Protein AF-A0A8S3A4M2-F1 (afdb_monomer)

Structure (mmCIF, N/CA/C/O backbone):
data_AF-A0A8S3A4M2-F1
#
_entry.id   AF-A0A8S3A4M2-F1
#
loop_
_atom_site.group_PDB
_atom_site.id
_atom_site.type_symbol
_atom_site.label_atom_id
_atom_site.label_alt_id
_atom_site.label_comp_id
_atom_site.label_asym_id
_atom_site.label_entity_id
_atom_site.label_seq_id
_atom_site.pdbx_PDB_ins_code
_atom_site.Cartn_x
_atom_site.Cartn_y
_atom_site.Cartn_z
_atom_site.occupancy
_atom_site.B_iso_or_equiv
_atom_site.auth_seq_id
_atom_site.auth_comp_id
_atom_site.auth_asym_id
_atom_site.auth_atom_id
_atom_site.pdbx_PDB_model_num
ATOM 1 N N . ASP A 1 1 ? 21.935 4.651 -3.239 1.00 84.25 1 ASP A N 1
ATOM 2 C CA . ASP A 1 1 ? 20.757 4.829 -4.111 1.00 84.25 1 ASP A CA 1
ATOM 3 C C . ASP A 1 1 ? 19.540 4.130 -3.530 1.00 84.25 1 ASP A C 1
ATOM 5 O O . ASP A 1 1 ? 19.714 3.209 -2.740 1.00 84.25 1 ASP A O 1
ATOM 9 N N . MET A 1 2 ? 18.339 4.619 -3.847 1.00 94.00 2 MET A N 1
ATOM 10 C CA . MET A 1 2 ? 17.052 4.121 -3.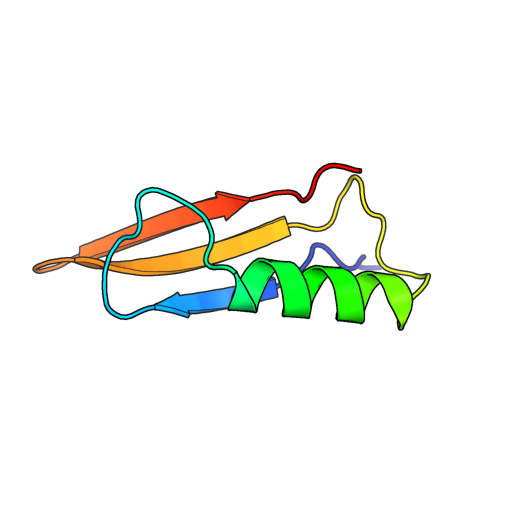328 1.00 94.00 2 MET A CA 1
ATOM 11 C C . MET A 1 2 ? 16.229 3.460 -4.449 1.00 94.00 2 MET A C 1
ATOM 13 O O . MET A 1 2 ? 16.450 3.764 -5.620 1.00 94.00 2 MET A O 1
ATOM 17 N N . GLU A 1 3 ? 15.271 2.595 -4.096 1.00 95.31 3 GLU A N 1
ATOM 18 C CA . GLU A 1 3 ? 14.344 1.926 -5.029 1.00 95.31 3 GLU A CA 1
ATOM 19 C C . GLU A 1 3 ? 12.868 2.213 -4.665 1.00 95.31 3 GLU A C 1
ATOM 21 O O . GLU A 1 3 ? 12.577 2.511 -3.502 1.00 95.31 3 GLU A O 1
ATOM 26 N N . PRO A 1 4 ? 11.921 2.161 -5.623 1.00 96.69 4 PRO A N 1
ATOM 27 C CA . PRO A 1 4 ? 10.503 2.351 -5.326 1.00 96.69 4 PRO A CA 1
ATOM 28 C C . PRO A 1 4 ? 9.923 1.125 -4.605 1.00 96.69 4 PRO A C 1
ATOM 30 O O . PRO A 1 4 ? 9.939 0.019 -5.135 1.00 96.69 4 PRO A O 1
ATOM 33 N N . LEU A 1 5 ? 9.358 1.339 -3.413 1.00 97.56 5 LEU A N 1
ATOM 34 C CA . LEU A 1 5 ? 8.749 0.283 -2.583 1.00 97.56 5 LEU A CA 1
ATOM 35 C C . LEU A 1 5 ? 7.221 0.375 -2.498 1.00 97.56 5 LEU A C 1
ATOM 37 O O . LEU A 1 5 ? 6.591 -0.350 -1.732 1.00 97.56 5 LEU A O 1
ATOM 41 N N . GLY A 1 6 ? 6.605 1.244 -3.297 1.00 97.38 6 GLY A N 1
ATOM 42 C CA . GLY A 1 6 ? 5.164 1.435 -3.304 1.00 97.38 6 GLY A CA 1
ATOM 43 C C . GLY 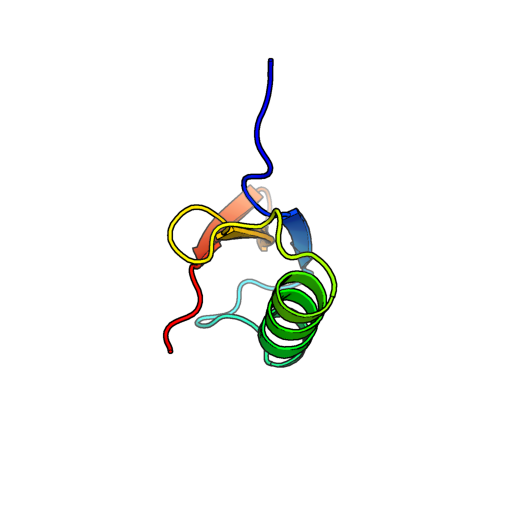A 1 6 ? 4.729 2.768 -2.708 1.00 97.38 6 GLY A C 1
ATOM 44 O O . GLY A 1 6 ? 5.414 3.779 -2.865 1.00 97.38 6 GLY A O 1
ATOM 45 N N . TRP A 1 7 ? 3.568 2.783 -2.057 1.00 98.31 7 TRP A N 1
ATOM 46 C CA . TRP A 1 7 ? 2.977 4.006 -1.513 1.00 98.31 7 TRP A CA 1
ATOM 47 C C . TRP A 1 7 ? 2.194 3.755 -0.222 1.00 98.31 7 TRP A C 1
ATOM 49 O O . TRP A 1 7 ? 1.823 2.629 0.107 1.00 98.31 7 TRP A O 1
ATOM 59 N N . ILE A 1 8 ? 1.965 4.834 0.523 1.00 98.50 8 ILE A N 1
ATOM 60 C CA . ILE A 1 8 ? 1.256 4.847 1.802 1.00 98.50 8 ILE A CA 1
ATOM 61 C C . ILE A 1 8 ? 0.180 5.928 1.769 1.00 98.50 8 ILE A C 1
ATOM 63 O O . ILE A 1 8 ? 0.418 7.019 1.248 1.00 98.50 8 ILE A O 1
ATOM 67 N N . HIS A 1 9 ? -0.996 5.639 2.322 1.00 98.50 9 HIS A N 1
ATOM 68 C CA . HIS A 1 9 ? -2.083 6.611 2.426 1.00 98.50 9 HIS A CA 1
ATOM 69 C C . HIS A 1 9 ? -2.914 6.409 3.689 1.00 98.50 9 HIS A C 1
ATOM 71 O O . HIS A 1 9 ? -2.897 5.348 4.311 1.00 98.50 9 HIS A O 1
ATOM 77 N N . THR A 1 10 ? -3.661 7.442 4.067 1.00 98.12 10 THR A N 1
ATOM 78 C CA . THR A 1 10 ? -4.652 7.365 5.138 1.00 98.12 10 THR A CA 1
ATOM 79 C C . THR A 1 10 ? -5.996 6.856 4.621 1.00 98.12 10 THR A C 1
ATOM 81 O O . THR A 1 10 ? -6.352 7.063 3.458 1.00 98.12 10 THR A O 1
ATOM 84 N N . GLN A 1 11 ? -6.755 6.202 5.499 1.00 97.31 11 GLN A N 1
ATOM 85 C CA . GLN A 1 11 ? -8.162 5.862 5.295 1.00 97.31 11 GLN A CA 1
ATOM 86 C C . GLN A 1 11 ? -8.953 6.081 6.592 1.00 97.31 11 GLN A C 1
ATOM 88 O O . GLN A 1 11 ? -8.387 6.026 7.686 1.00 97.31 11 GLN A O 1
ATOM 93 N N . LEU A 1 12 ? -10.248 6.379 6.467 1.00 94.25 12 LEU A N 1
ATOM 94 C CA . LEU A 1 12 ? -11.094 6.745 7.609 1.00 94.25 12 LEU A CA 1
ATOM 95 C C . LEU A 1 12 ? -11.342 5.566 8.548 1.00 94.25 12 LEU A C 1
ATOM 97 O O . LEU A 1 12 ? -11.122 5.702 9.744 1.00 94.25 12 LEU A O 1
ATOM 101 N N . ASP A 1 13 ? -11.741 4.426 7.991 1.00 92.75 13 ASP A N 1
ATOM 102 C CA . ASP A 1 13 ? -12.085 3.225 8.744 1.00 92.75 13 ASP A CA 1
ATOM 103 C C . ASP A 1 13 ? -11.129 2.079 8.414 1.00 92.75 13 ASP A C 1
ATOM 105 O O . ASP A 1 13 ? -10.591 1.982 7.308 1.00 92.75 13 ASP A O 1
ATOM 109 N N . GLU A 1 14 ? -10.935 1.172 9.369 1.00 94.62 14 GLU A N 1
ATOM 110 C CA . GLU A 1 14 ? -10.187 -0.054 9.125 1.00 94.62 14 GLU A CA 1
ATOM 111 C C . GLU A 1 14 ? -11.012 -1.029 8.278 1.00 94.62 14 GLU A C 1
ATOM 113 O O . GLU A 1 14 ? -12.012 -1.590 8.725 1.00 94.62 14 GLU A O 1
ATOM 118 N N . LEU A 1 15 ? -10.556 -1.272 7.050 1.00 95.50 15 LEU A N 1
ATOM 119 C CA . LEU A 1 15 ? -11.171 -2.254 6.166 1.00 95.50 15 LEU A CA 1
ATOM 120 C C . LEU A 1 15 ? -10.594 -3.665 6.398 1.00 95.50 15 LEU A C 1
ATOM 122 O O . LEU A 1 15 ? -9.399 -3.819 6.698 1.00 95.50 15 LEU A O 1
ATOM 126 N N . PRO A 1 16 ? -11.413 -4.724 6.233 1.00 96.00 16 PRO A N 1
ATOM 127 C CA . PRO A 1 16 ? -10.941 -6.108 6.303 1.00 96.00 16 PRO A CA 1
ATOM 128 C C . PRO A 1 16 ? -10.081 -6.497 5.091 1.00 96.00 16 PRO A C 1
ATOM 130 O O . PRO A 1 16 ? -9.326 -7.461 5.161 1.00 96.00 16 PRO A O 1
ATOM 133 N N . GLN A 1 17 ? -10.185 -5.744 3.995 1.00 96.50 17 GLN A N 1
ATOM 134 C CA . GLN A 1 17 ? -9.475 -5.961 2.740 1.00 96.50 17 GLN A CA 1
ATOM 135 C C . GLN A 1 17 ? -9.032 -4.628 2.137 1.00 96.50 17 GLN A C 1
ATOM 137 O O . GLN A 1 17 ? -9.574 -3.574 2.471 1.00 96.50 17 GLN A O 1
ATOM 142 N N . LEU A 1 18 ? -8.085 -4.693 1.205 1.00 97.56 18 LEU A N 1
ATOM 143 C CA . LEU A 1 18 ? -7.677 -3.549 0.399 1.00 97.56 18 LEU A CA 1
ATOM 144 C C . LEU A 1 18 ? -8.859 -3.014 -0.428 1.00 97.56 18 LEU A C 1
ATOM 146 O O . LEU A 1 18 ? -9.660 -3.794 -0.958 1.00 97.56 18 LEU A O 1
ATOM 150 N N . SER A 1 19 ? -8.976 -1.689 -0.548 1.00 97.88 19 SER A N 1
ATOM 151 C CA . SER A 1 19 ? -10.076 -1.092 -1.302 1.00 97.88 19 SER A CA 1
ATOM 152 C C . SER A 1 19 ? -9.906 -1.329 -2.817 1.00 97.88 19 SER A C 1
ATOM 154 O O . SER A 1 19 ? -8.781 -1.357 -3.327 1.00 97.88 19 SER A O 1
ATOM 156 N N . PRO A 1 20 ? -11.003 -1.452 -3.589 1.00 97.56 20 PRO A N 1
ATOM 157 C CA . PRO A 1 20 ? -10.922 -1.548 -5.050 1.00 97.56 20 PRO A CA 1
ATOM 158 C C . PRO A 1 20 ? -10.228 -0.344 -5.703 1.00 97.56 20 PRO A C 1
ATOM 160 O O . PRO A 1 20 ? -9.591 -0.480 -6.752 1.00 97.56 20 PRO A O 1
ATOM 163 N N . GLN A 1 21 ? -10.331 0.833 -5.077 1.00 97.69 21 GLN A N 1
ATOM 164 C CA . GLN A 1 21 ? -9.654 2.045 -5.527 1.00 97.69 21 GLN A CA 1
ATOM 165 C C . GLN A 1 21 ? -8.134 1.903 -5.408 1.00 97.69 21 GLN A C 1
ATOM 167 O O . GLN A 1 21 ? -7.423 2.240 -6.357 1.00 97.69 21 GLN A O 1
ATOM 172 N N . ASP A 1 22 ? -7.640 1.362 -4.296 1.00 97.94 22 ASP A N 1
ATOM 173 C CA . ASP A 1 22 ? -6.203 1.169 -4.085 1.00 97.94 22 ASP A CA 1
ATOM 174 C C . ASP A 1 22 ? -5.648 0.104 -5.031 1.00 97.94 22 ASP A C 1
ATOM 176 O O . ASP A 1 22 ? -4.580 0.301 -5.611 1.00 97.94 22 ASP A O 1
ATOM 180 N N . ILE A 1 23 ? -6.408 -0.975 -5.269 1.00 97.75 23 ILE A N 1
ATOM 181 C CA . ILE A 1 23 ? -6.060 -2.005 -6.262 1.00 97.75 23 ILE A CA 1
ATOM 182 C C . ILE A 1 23 ? -5.897 -1.368 -7.643 1.00 97.75 23 ILE A C 1
ATOM 184 O O . ILE A 1 23 ? -4.860 -1.527 -8.286 1.00 97.75 23 ILE A O 1
ATOM 188 N N . THR A 1 24 ? -6.900 -0.607 -8.085 1.00 98.00 24 THR A N 1
ATOM 189 C CA . THR A 1 24 ? -6.891 0.031 -9.410 1.00 98.00 24 THR A CA 1
ATOM 190 C C . THR A 1 24 ? -5.757 1.048 -9.530 1.00 98.00 24 THR A C 1
ATOM 192 O O . THR A 1 24 ? -5.064 1.095 -10.546 1.00 98.00 24 THR A O 1
ATOM 195 N N . THR A 1 25 ? -5.538 1.843 -8.482 1.00 98.12 25 THR A N 1
ATOM 196 C CA . THR A 1 25 ? -4.487 2.866 -8.445 1.00 98.12 25 THR A CA 1
ATOM 197 C C . THR A 1 25 ? -3.104 2.232 -8.519 1.00 98.12 25 THR A C 1
ATOM 199 O O . THR A 1 25 ? -2.295 2.625 -9.356 1.00 98.12 25 THR A O 1
ATOM 202 N N . HIS A 1 26 ? -2.837 1.220 -7.693 1.00 97.56 26 HIS A N 1
ATOM 203 C CA . HIS A 1 26 ? -1.542 0.548 -7.673 1.00 97.56 26 HIS A CA 1
ATOM 204 C C . HIS A 1 26 ? -1.285 -0.212 -8.982 1.00 97.56 26 HIS A C 1
ATOM 206 O O . HIS A 1 26 ? -0.210 -0.061 -9.558 1.00 97.56 26 HIS A O 1
ATOM 212 N N . ALA A 1 27 ? -2.286 -0.916 -9.527 1.00 96.75 27 ALA A N 1
ATOM 213 C CA . ALA A 1 27 ? -2.173 -1.583 -10.826 1.00 96.75 27 ALA A CA 1
ATOM 214 C C . ALA A 1 27 ? -1.867 -0.595 -11.964 1.00 96.75 27 ALA A C 1
ATOM 216 O O . ALA A 1 27 ? -1.008 -0.865 -12.804 1.00 96.75 27 ALA A O 1
ATOM 217 N N . LYS A 1 28 ? -2.522 0.574 -11.971 1.00 96.94 28 LYS A N 1
ATOM 218 C CA . LYS A 1 28 ? -2.252 1.627 -12.957 1.00 96.94 28 LYS A CA 1
ATOM 219 C C . LYS A 1 28 ? -0.832 2.180 -12.826 1.00 96.94 28 LYS A C 1
ATOM 221 O O . LYS A 1 28 ? -0.135 2.276 -13.827 1.00 96.94 28 LYS A O 1
ATOM 226 N N . ILE A 1 29 ? -0.376 2.482 -11.608 1.00 96.19 29 ILE A N 1
ATOM 227 C CA . ILE A 1 29 ? 0.996 2.961 -11.368 1.00 96.19 29 ILE A CA 1
ATOM 228 C C . ILE A 1 29 ? 2.021 1.930 -11.858 1.00 96.19 29 ILE A C 1
ATOM 230 O O . ILE A 1 29 ? 2.958 2.294 -12.560 1.00 96.19 29 ILE A O 1
ATOM 234 N N . MET A 1 30 ? 1.831 0.645 -11.548 1.00 95.00 30 MET A N 1
ATOM 235 C CA . MET A 1 30 ? 2.731 -0.424 -12.003 1.00 95.00 30 MET A CA 1
ATOM 236 C C . MET A 1 30 ? 2.737 -0.587 -13.526 1.00 95.00 30 MET A C 1
ATOM 238 O O . MET A 1 30 ? 3.751 -0.976 -14.101 1.00 95.00 30 MET A O 1
ATOM 242 N N . ASN A 1 31 ? 1.604 -0.328 -14.183 1.00 95.19 31 ASN A N 1
ATOM 243 C CA . ASN A 1 31 ? 1.513 -0.341 -15.638 1.00 95.19 31 ASN A CA 1
ATOM 244 C C . ASN A 1 31 ? 2.248 0.853 -16.264 1.00 95.19 31 ASN A C 1
ATOM 246 O O . ASN A 1 31 ? 2.948 0.692 -17.261 1.00 95.19 31 ASN A O 1
ATOM 250 N N . ASP A 1 32 ? 2.104 2.034 -15.665 1.00 97.00 32 ASP A N 1
ATOM 251 C CA . ASP A 1 32 ? 2.642 3.286 -16.200 1.00 97.00 32 ASP A CA 1
ATOM 252 C C . ASP A 1 32 ? 4.136 3.481 -15.847 1.00 97.00 32 ASP A C 1
ATOM 254 O O . ASP A 1 32 ? 4.846 4.227 -16.525 1.00 97.00 32 ASP A O 1
ATOM 258 N N . HIS A 1 33 ? 4.647 2.782 -14.824 1.00 94.69 33 HIS A N 1
ATOM 259 C CA . HIS A 1 33 ? 6.024 2.897 -14.335 1.00 94.69 33 HIS A CA 1
ATOM 260 C C . HIS A 1 33 ? 6.744 1.541 -14.272 1.00 94.69 33 HIS A C 1
ATOM 262 O O . HIS A 1 33 ? 6.741 0.862 -13.249 1.00 94.69 33 HIS A O 1
ATOM 268 N N . ALA A 1 34 ? 7.481 1.191 -15.331 1.00 91.06 34 ALA A N 1
ATOM 269 C CA . ALA A 1 34 ? 8.236 -0.069 -15.410 1.00 91.06 34 ALA A CA 1
ATOM 270 C C . ALA A 1 34 ? 9.341 -0.242 -14.341 1.00 91.06 34 ALA A C 1
ATOM 272 O O . ALA A 1 34 ? 9.834 -1.350 -14.150 1.00 91.06 34 ALA A O 1
ATOM 273 N N . SER A 1 35 ? 9.749 0.830 -13.652 1.00 93.44 35 SER A N 1
ATOM 274 C CA . SER A 1 35 ? 10.712 0.769 -12.542 1.00 93.44 35 SER A CA 1
ATOM 275 C C . SER A 1 35 ? 10.122 0.213 -11.242 1.00 93.44 35 SER A C 1
ATOM 277 O O . SER A 1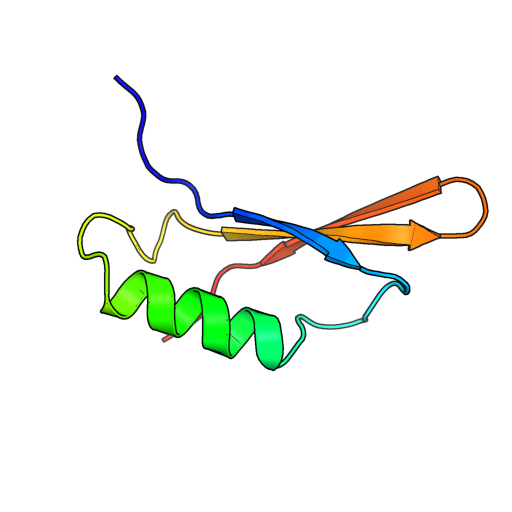 35 ? 10.876 -0.092 -10.320 1.00 93.44 35 SER A O 1
ATOM 279 N N . TRP A 1 36 ? 8.795 0.102 -11.147 1.00 94.56 36 TRP A N 1
ATOM 280 C CA . TRP A 1 36 ? 8.101 -0.454 -9.992 1.00 94.56 36 TRP A CA 1
ATOM 281 C C . TRP A 1 36 ? 8.054 -1.979 -10.105 1.00 94.56 36 TRP A C 1
ATOM 283 O O . TRP A 1 36 ? 7.283 -2.543 -10.882 1.00 94.56 36 TRP A O 1
ATOM 293 N N . ASP A 1 37 ? 8.908 -2.646 -9.331 1.00 92.81 37 ASP A N 1
ATOM 294 C CA . ASP A 1 37 ? 8.954 -4.105 -9.266 1.00 92.81 37 ASP A CA 1
ATOM 295 C C . ASP A 1 37 ? 7.727 -4.645 -8.522 1.00 92.81 37 ASP A C 1
ATOM 297 O O . ASP A 1 37 ? 7.537 -4.389 -7.331 1.00 92.81 37 ASP A O 1
ATOM 301 N N . ARG A 1 38 ? 6.918 -5.444 -9.225 1.00 88.44 38 ARG A N 1
ATOM 302 C CA . ARG A 1 38 ? 5.661 -6.013 -8.718 1.00 88.44 38 ARG A CA 1
ATOM 303 C C . ARG A 1 38 ? 5.838 -6.885 -7.481 1.00 88.44 38 ARG A C 1
ATOM 305 O O . ARG A 1 38 ? 4.901 -7.029 -6.700 1.00 88.44 38 ARG A O 1
ATOM 312 N N . GLU A 1 39 ? 7.025 -7.457 -7.299 1.00 92.94 39 GLU A N 1
ATOM 313 C CA . GLU A 1 39 ? 7.326 -8.298 -6.143 1.00 92.94 39 GLU A CA 1
ATOM 314 C C . GLU A 1 39 ? 7.812 -7.497 -4.931 1.00 92.94 39 GLU A C 1
ATOM 316 O O . GLU A 1 39 ? 7.838 -8.030 -3.820 1.00 92.94 39 GLU A O 1
ATOM 321 N N . LYS A 1 40 ? 8.157 -6.216 -5.117 1.00 94.69 40 LYS A N 1
ATOM 322 C CA . LYS A 1 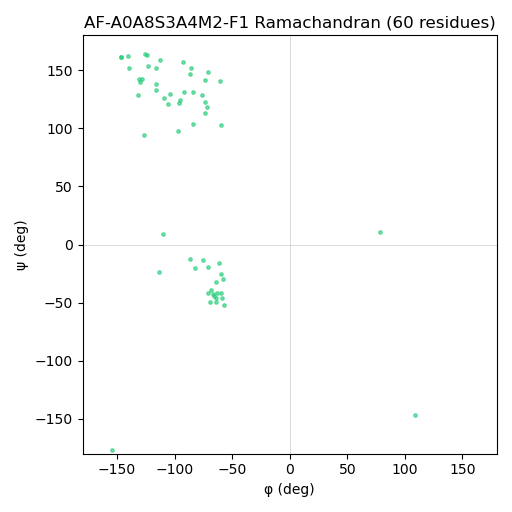40 ? 8.705 -5.349 -4.064 1.00 94.69 40 LYS A CA 1
ATOM 323 C C . LYS A 1 40 ? 7.792 -4.194 -3.673 1.00 94.69 40 LYS A C 1
ATOM 325 O O . LYS A 1 40 ? 7.926 -3.670 -2.569 1.00 94.69 40 LYS A O 1
ATOM 330 N N . THR A 1 41 ? 6.886 -3.775 -4.553 1.00 97.19 41 THR A N 1
ATOM 331 C CA . THR A 1 41 ? 6.006 -2.636 -4.290 1.00 97.19 41 THR A CA 1
ATOM 332 C C . THR A 1 41 ? 4.776 -3.042 -3.489 1.00 97.19 41 THR A C 1
ATOM 334 O O . THR A 1 41 ? 4.074 -3.984 -3.853 1.00 97.19 41 THR A O 1
ATOM 337 N N . ILE A 1 42 ? 4.486 -2.292 -2.424 1.00 98.25 42 ILE A N 1
ATOM 338 C CA . ILE A 1 42 ? 3.331 -2.523 -1.548 1.00 98.25 4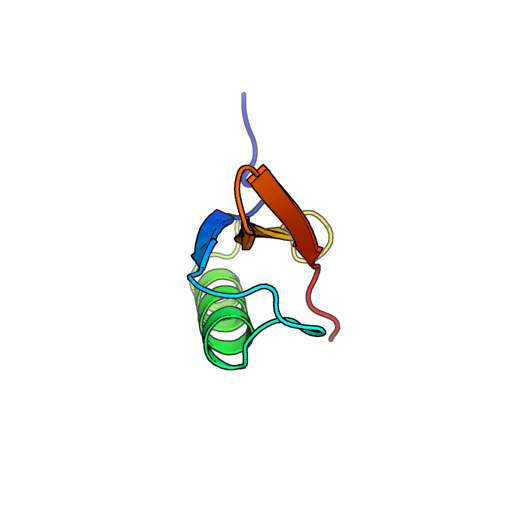2 ILE A CA 1
ATOM 339 C C . ILE A 1 42 ? 2.450 -1.280 -1.396 1.00 98.25 42 ILE A C 1
ATOM 341 O O . ILE A 1 42 ? 2.843 -0.154 -1.705 1.00 98.25 42 ILE A O 1
ATOM 345 N N . ILE A 1 43 ? 1.238 -1.487 -0.897 1.00 98.44 43 ILE A N 1
ATOM 346 C CA . ILE A 1 43 ? 0.333 -0.426 -0.456 1.00 98.44 43 ILE A CA 1
ATOM 347 C C . ILE A 1 43 ? 0.254 -0.508 1.059 1.00 98.44 43 ILE A C 1
ATOM 349 O O . ILE A 1 43 ? -0.064 -1.572 1.594 1.00 98.44 43 ILE A O 1
ATOM 353 N N . ILE A 1 44 ? 0.522 0.597 1.749 1.00 98.50 44 ILE A N 1
ATOM 354 C CA . ILE A 1 44 ? 0.307 0.698 3.192 1.00 98.50 44 ILE A CA 1
ATOM 355 C C . ILE A 1 44 ? -0.932 1.554 3.454 1.00 98.50 44 ILE A C 1
ATOM 357 O O . ILE A 1 44 ? -0.972 2.730 3.090 1.00 98.50 44 ILE A O 1
ATOM 361 N N . THR A 1 45 ? -1.924 0.971 4.123 1.00 98.50 45 THR A N 1
ATOM 362 C CA . THR A 1 45 ? -3.119 1.687 4.585 1.00 98.50 45 THR A CA 1
ATOM 363 C C . THR A 1 45 ? -2.931 2.104 6.043 1.00 98.50 45 THR A C 1
ATOM 365 O O . THR A 1 45 ? -2.756 1.241 6.909 1.00 98.50 45 THR A O 1
ATOM 368 N N . CYS A 1 46 ? -3.014 3.401 6.326 1.00 98.19 46 CYS A N 1
ATOM 369 C CA . CYS A 1 4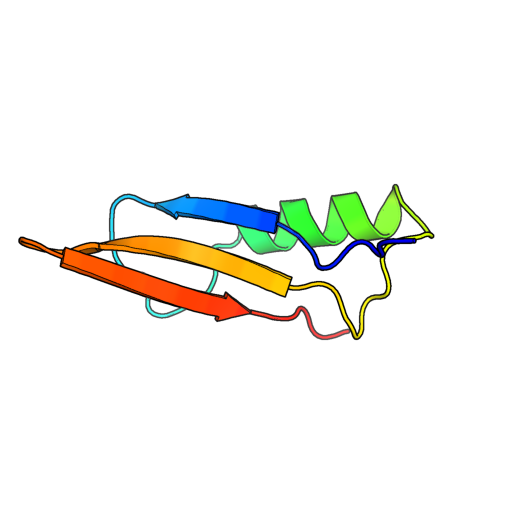6 ? -3.068 3.969 7.674 1.00 98.19 46 CYS A CA 1
ATOM 370 C C . CYS A 1 46 ? -4.530 4.240 8.041 1.00 98.19 46 CYS A C 1
ATOM 372 O O . CYS A 1 46 ? -5.088 5.265 7.650 1.00 98.19 46 CYS A O 1
ATOM 374 N N . SER A 1 47 ? -5.156 3.322 8.771 1.00 98.06 47 SER A N 1
ATOM 375 C CA . SER A 1 47 ? -6.569 3.439 9.154 1.00 98.06 47 SER A CA 1
ATOM 376 C C . SER A 1 47 ? -6.693 4.127 10.498 1.00 98.06 47 SER A C 1
ATOM 378 O O . SER A 1 47 ? -6.018 3.720 11.445 1.00 98.06 47 SER A O 1
ATOM 380 N N . PHE A 1 48 ? -7.565 5.122 10.606 1.00 96.88 48 PHE A N 1
ATOM 381 C CA . PHE A 1 48 ? -7.872 5.701 11.906 1.00 96.88 48 PHE A CA 1
ATOM 382 C C . PHE A 1 48 ? -8.789 4.768 12.697 1.00 96.88 48 PHE A C 1
ATOM 384 O O . PHE A 1 48 ? -9.824 4.309 12.224 1.00 96.88 48 PHE A O 1
ATOM 391 N N . THR A 1 49 ? -8.389 4.483 13.927 1.00 93.81 49 THR A N 1
ATOM 392 C CA . THR A 1 49 ? -9.173 3.726 14.904 1.00 93.81 49 THR A CA 1
ATOM 393 C C . THR A 1 49 ? -9.328 4.582 16.157 1.00 93.81 49 THR A C 1
ATOM 395 O O . THR A 1 49 ? -8.624 5.577 16.336 1.00 93.81 49 THR A O 1
ATOM 398 N N . SER A 1 50 ? -10.275 4.256 17.040 1.00 95.19 50 SER A N 1
ATOM 399 C CA . SER A 1 50 ? -10.549 5.089 18.221 1.00 95.19 50 SER A CA 1
ATOM 400 C C . SER A 1 50 ? -9.310 5.232 19.119 1.00 95.19 50 SER A C 1
ATOM 402 O O . SER A 1 50 ? -8.981 4.323 19.878 1.00 95.19 50 SER A O 1
ATOM 404 N N . GLY A 1 51 ? -8.643 6.390 19.050 1.00 95.12 51 GLY A N 1
ATOM 405 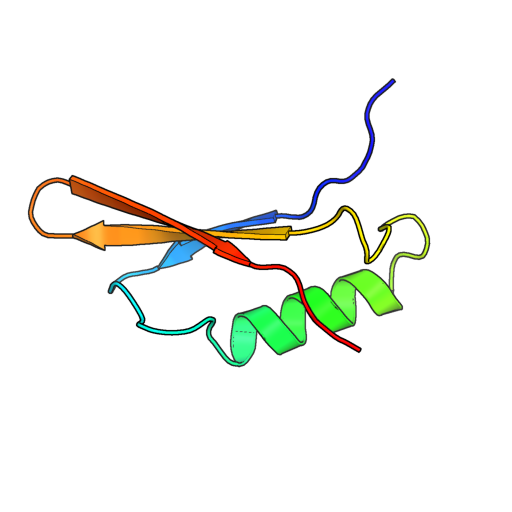C CA . GLY A 1 51 ? -7.439 6.706 19.826 1.00 95.12 51 GLY A CA 1
ATOM 406 C C . GLY A 1 51 ? -6.135 6.095 19.295 1.00 95.12 51 GLY A C 1
ATOM 407 O O . GLY A 1 51 ? -5.131 6.130 20.005 1.00 95.12 51 GLY A O 1
ATOM 408 N N . SER A 1 52 ? -6.124 5.530 18.084 1.00 96.75 52 SER A N 1
ATOM 409 C CA . SER A 1 52 ? -4.943 4.874 17.506 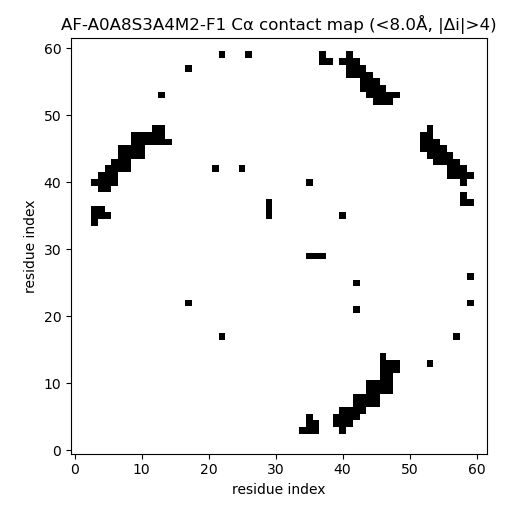1.00 96.75 52 SER A CA 1
ATOM 410 C C . SER A 1 52 ? -4.957 4.869 15.968 1.00 96.75 52 SER A C 1
ATOM 412 O O . SER A 1 52 ? -5.829 5.464 15.333 1.00 96.75 52 SER A O 1
ATOM 414 N N . VAL A 1 53 ? -3.948 4.231 15.365 1.00 97.31 53 VAL A N 1
ATOM 415 C CA . VAL A 1 53 ? -3.854 3.996 13.918 1.00 97.31 53 VAL A CA 1
ATOM 416 C C . VAL A 1 53 ? -3.510 2.527 13.675 1.00 97.31 53 VAL A C 1
ATOM 418 O O . VAL A 1 53 ? -2.526 2.029 14.225 1.00 97.31 53 VAL A O 1
ATOM 421 N N . SER A 1 54 ? -4.283 1.859 12.819 1.00 97.56 54 SER A N 1
ATOM 422 C CA . SER A 1 54 ? -4.001 0.505 12.327 1.00 97.56 54 SER A CA 1
ATOM 423 C C . SER A 1 54 ? -3.279 0.569 10.980 1.00 97.56 54 SER A C 1
ATOM 425 O O . SER A 1 54 ? -3.786 1.157 10.021 1.00 97.56 54 SER A O 1
ATOM 427 N N . LEU A 1 55 ? -2.112 -0.072 10.889 1.00 97.81 55 LEU A N 1
ATOM 428 C CA . LEU A 1 55 ? -1.314 -0.185 9.664 1.00 97.81 55 LEU A CA 1
ATOM 429 C C . LEU A 1 55 ? -1.461 -1.583 9.061 1.00 97.81 55 LEU A C 1
ATOM 431 O O . LEU A 1 55 ? -1.249 -2.581 9.749 1.00 97.81 55 LEU A O 1
ATOM 435 N N . LYS A 1 56 ? -1.765 -1.656 7.763 1.00 98.25 56 LYS A N 1
ATOM 436 C CA . LYS A 1 56 ? -1.743 -2.905 6.984 1.00 98.25 56 LYS A CA 1
ATOM 437 C C . LYS A 1 56 ? -0.968 -2.694 5.693 1.00 98.25 56 LYS A C 1
ATOM 439 O O . LYS A 1 56 ? -1.061 -1.624 5.098 1.00 98.25 56 LYS A O 1
ATOM 444 N N . ALA A 1 57 ? -0.216 -3.710 5.280 1.00 98.00 57 ALA A N 1
ATOM 445 C CA . ALA A 1 57 ? 0.571 -3.716 4.054 1.00 98.00 57 ALA A CA 1
ATOM 446 C C . ALA A 1 57 ? 0.042 -4.785 3.092 1.00 98.00 57 ALA A C 1
ATOM 448 O O . ALA A 1 57 ? -0.179 -5.927 3.496 1.00 98.00 57 ALA A O 1
ATOM 449 N N . TYR A 1 58 ? -0.134 -4.418 1.825 1.00 98.00 58 TYR A N 1
ATOM 450 C CA . TYR A 1 58 ? -0.690 -5.283 0.787 1.00 98.00 58 TYR A CA 1
ATOM 451 C C . TYR A 1 58 ? 0.216 -5.318 -0.442 1.00 98.00 58 TYR A C 1
ATOM 453 O O . TYR A 1 58 ?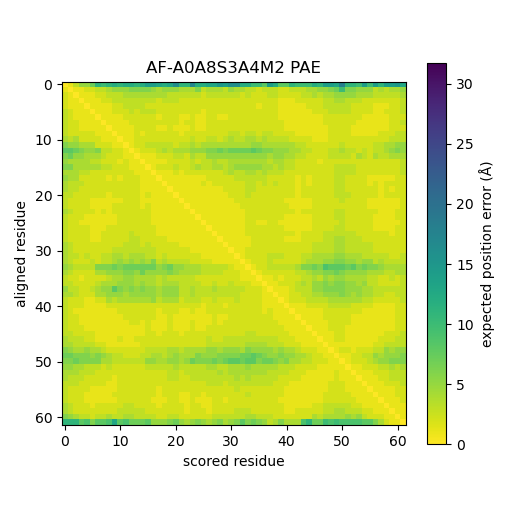 0.762 -4.291 -0.839 1.00 98.00 58 TYR A O 1
ATOM 461 N N . LYS A 1 59 ? 0.320 -6.489 -1.073 1.00 97.44 59 LYS A N 1
ATOM 462 C CA . LYS A 1 59 ? 0.942 -6.691 -2.388 1.00 97.44 59 LYS A CA 1
ATOM 463 C C . LYS A 1 59 ? -0.131 -7.182 -3.357 1.00 97.44 59 LYS A C 1
ATOM 465 O O . LYS A 1 59 ? -0.933 -8.035 -2.974 1.00 97.44 59 LYS A O 1
ATOM 470 N N . LEU A 1 60 ? -0.147 -6.677 -4.590 1.00 95.94 60 LEU A N 1
ATOM 471 C CA . LEU A 1 60 ? -1.045 -7.211 -5.618 1.00 95.94 60 LEU A CA 1
ATOM 472 C C . LEU A 1 60 ? -0.553 -8.571 -6.124 1.00 95.94 60 LEU A C 1
ATOM 474 O O . LEU A 1 60 ? 0.646 -8.798 -6.280 1.00 95.94 60 LEU A O 1
ATOM 478 N N . THR A 1 61 ? -1.493 -9.477 -6.381 1.00 94.44 61 THR A N 1
ATOM 479 C CA . THR A 1 61 ? -1.234 -10.739 -7.082 1.00 94.44 61 THR A CA 1
ATOM 480 C C . THR A 1 61 ? -1.480 -10.572 -8.586 1.00 94.44 61 THR A C 1
ATOM 482 O O . THR A 1 61 ? -2.227 -9.663 -8.958 1.00 94.44 61 THR A O 1
ATOM 485 N N . PRO A 1 62 ? -0.873 -11.420 -9.441 1.00 87.81 62 PRO A N 1
ATOM 486 C CA . PRO A 1 62 ? -1.191 -11.480 -10.869 1.00 87.81 62 PRO A CA 1
ATOM 487 C C . PRO A 1 62 ? -2.670 -11.750 -11.161 1.00 87.81 62 PRO A C 1
ATOM 489 O O . PRO A 1 62 ? -3.325 -12.421 -10.326 1.00 87.81 62 PRO A O 1
#

Secondary structure (DSSP, 8-state):
-----EEEEEESS--SS--HHHHHHHHHHHHH-TTS-TTT-EEEEEEEETTEEEEEEE----

Organism: NCBI:txid392030

Foldseek 3Di:
DDAAQADEDEDAADDPDDDPVSVVVRVVCVVVDVSDDQVRHWYWYFYDDDVDTDIDIDGDDD

Sequence (62 aa):
DMEPLGWIHTQLDELPQLSPQDITTHAKIMNDHASWDREKTIIITCSFTSGSVSLKAYKLTP

Solvent-accessible surface area (backbone atoms only — not comparable to full-atom values): 3898 Å² total; per-residue (Å²): 141,88,80,65,52,59,52,74,47,80,42,74,63,77,65,99,60,85,52,71,66,57,53,53,51,51,55,48,49,44,68,77,33,84,79,45,44,70,93,61,28,33,42,35,44,39,13,45,46,97,93,50,72,49,77,49,78,45,66,76,78,136

InterPro domains:
  IPR000555 JAB1/MPN/MOV34 metalloenzyme domain [PF01398] (2-31)
  IPR027652 Pre-mRNA-processing-splicing factor 8 [PTHR11140] (1-62)
  IPR037518 MPN domain [PS50249] (1-62)

Nearest PDB structures (foldseek):
  7os2-assembly1_J  TM=9.990E-01  e=1.147E-06  Homo sapiens
  7bdk-assembly1_J  TM=9.995E-01  e=1.312E-06  Homo sapiens
  6qx9-assembly1_5A  TM=1.000E+00  e=1.716E-06  Homo sapiens
  8q7x-assembly1_A  TM=1.000E+00  e=1.836E-06  Homo sapiens
  8i0s-assembly1_A  TM=9.715E-01  e=2.746E-06  Homo sapiens

Radius of gyration: 12.49 Å; Cα contacts (8 Å, |Δi|>4): 83; chains: 1; bounding box: 33×19×36 Å

pLDDT: mean 96.01, std 2.75, range [84.25, 98.5]

Mean predicted aligned error: 2.58 Å